Protein AF-A0A7X8L3Q1-F1 (afdb_monomer)

Sequence (121 aa):
MLKEIKYGALSGKSRAMFGKLLNKHDYKALMQKKNISEVVAYLKCDTHYGAILDEIDENNIHRVSLENTLKKDIISDYAKFFKFASVQLKEFINVYYIKVEIESLKLILRAFEAGYVEYST

Radius of gyration: 18.27 Å; Cα contacts (8 Å, |Δi|>4): 54; chains: 1; bounding box: 37×31×60 Å

Structure (mmCIF, N/CA/C/O backbone):
data_AF-A0A7X8L3Q1-F1
#
_entry.id   AF-A0A7X8L3Q1-F1
#
loop_
_atom_site.group_PDB
_atom_site.id
_atom_site.type_symbol
_atom_site.label_atom_id
_atom_site.label_alt_id
_atom_site.label_comp_id
_atom_site.label_asym_id
_atom_site.label_entity_id
_atom_site.label_seq_id
_atom_site.pdbx_PDB_ins_code
_atom_site.Cartn_x
_atom_site.Cartn_y
_atom_site.Cartn_z
_atom_site.occupancy
_atom_site.B_iso_or_equiv
_atom_site.auth_seq_id
_atom_site.auth_comp_id
_atom_site.auth_asym_id
_atom_site.auth_atom_id
_atom_site.pdbx_PDB_model_num
ATOM 1 N N . MET A 1 1 ? 11.724 7.214 -31.898 1.00 45.78 1 MET A N 1
ATOM 2 C CA . MET A 1 1 ? 10.723 6.201 -31.488 1.00 45.78 1 MET A CA 1
ATOM 3 C C . MET A 1 1 ? 11.237 5.173 -30.472 1.00 45.78 1 MET A C 1
ATOM 5 O O . MET A 1 1 ? 10.529 4.919 -29.514 1.00 45.78 1 MET A O 1
ATOM 9 N N . LEU A 1 2 ? 12.452 4.610 -30.579 1.00 52.31 2 LEU A N 1
ATOM 10 C CA . LEU A 1 2 ? 12.935 3.566 -29.638 1.00 52.31 2 LEU A CA 1
ATOM 11 C C . LEU A 1 2 ? 13.138 4.016 -28.171 1.00 52.31 2 LEU A C 1
ATOM 13 O O . LEU A 1 2 ? 13.154 3.186 -27.266 1.00 52.31 2 LEU A O 1
ATOM 17 N N . LYS A 1 3 ? 13.276 5.324 -27.913 1.00 52.47 3 LYS A N 1
ATOM 18 C CA . LYS A 1 3 ? 13.542 5.867 -26.568 1.00 52.47 3 LYS A CA 1
ATOM 19 C C . LYS A 1 3 ? 12.312 5.837 -25.644 1.00 52.47 3 LYS A C 1
ATOM 21 O O . LYS A 1 3 ? 12.481 5.706 -24.437 1.00 52.47 3 LYS A O 1
ATOM 26 N N . GLU A 1 4 ? 11.099 5.901 -26.200 1.00 55.12 4 GLU A N 1
ATOM 27 C CA . GLU A 1 4 ? 9.837 5.865 -25.436 1.00 55.12 4 GLU A CA 1
ATOM 28 C C . GLU A 1 4 ? 9.449 4.443 -25.004 1.00 55.12 4 GLU A C 1
ATOM 30 O O . GLU A 1 4 ? 8.895 4.248 -23.924 1.00 55.12 4 GLU A O 1
ATOM 35 N N . ILE A 1 5 ? 9.828 3.424 -25.784 1.00 61.50 5 ILE A N 1
ATOM 36 C CA . ILE A 1 5 ? 9.535 2.013 -25.473 1.00 61.50 5 ILE A CA 1
ATOM 37 C C . ILE A 1 5 ? 10.362 1.520 -24.274 1.00 61.50 5 ILE A C 1
ATOM 39 O O . ILE A 1 5 ? 9.911 0.637 -23.545 1.00 61.50 5 ILE A O 1
ATOM 43 N N . LYS A 1 6 ? 11.527 2.135 -24.002 1.00 69.88 6 LYS A N 1
ATOM 44 C CA . LYS A 1 6 ? 12.443 1.752 -22.908 1.00 69.88 6 LYS A CA 1
ATOM 45 C C . LYS A 1 6 ? 11.752 1.672 -21.537 1.00 69.88 6 LYS A C 1
ATOM 47 O O . LYS A 1 6 ? 12.155 0.860 -20.710 1.00 69.88 6 LYS A O 1
ATOM 52 N N . TYR A 1 7 ? 10.706 2.471 -21.313 1.00 78.31 7 TYR A N 1
ATOM 53 C CA . TYR A 1 7 ? 9.930 2.470 -20.068 1.00 78.31 7 TYR A CA 1
ATOM 54 C C . TYR A 1 7 ? 8.439 2.187 -20.276 1.00 78.31 7 TYR A C 1
ATOM 56 O O . TYR A 1 7 ? 7.680 2.317 -19.324 1.00 78.31 7 TYR A O 1
ATOM 64 N N . GLY A 1 8 ? 8.001 1.780 -21.473 1.00 84.06 8 GLY A N 1
ATOM 65 C CA . GLY A 1 8 ? 6.576 1.625 -21.799 1.00 84.06 8 GLY A CA 1
ATOM 66 C C . GLY A 1 8 ? 5.843 0.610 -20.911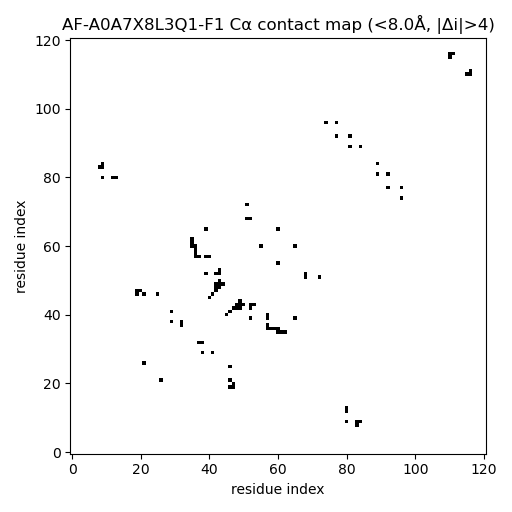 1.00 84.06 8 GLY A C 1
ATOM 67 O O . GLY A 1 8 ? 4.748 0.875 -20.420 1.00 84.06 8 GLY A O 1
ATOM 68 N N . ALA A 1 9 ? 6.471 -0.537 -20.632 1.00 84.62 9 ALA A N 1
ATOM 69 C CA . ALA A 1 9 ? 5.898 -1.545 -19.736 1.00 84.62 9 ALA A CA 1
ATOM 70 C C . ALA A 1 9 ? 5.789 -1.034 -18.290 1.00 84.62 9 ALA A C 1
ATOM 72 O O . ALA A 1 9 ? 4.782 -1.251 -17.614 1.00 84.62 9 ALA A O 1
ATOM 73 N N . LEU A 1 10 ? 6.816 -0.319 -17.826 1.00 86.94 10 LEU A N 1
ATOM 74 C CA . LEU A 1 10 ? 6.846 0.251 -16.488 1.00 86.94 10 LEU A CA 1
ATOM 75 C C . LEU A 1 10 ? 5.834 1.392 -16.346 1.00 86.94 10 LEU A C 1
ATOM 77 O O . LEU A 1 10 ? 5.094 1.412 -15.374 1.00 86.94 10 LEU A O 1
ATOM 81 N N . SER A 1 11 ? 5.755 2.308 -17.312 1.00 87.81 11 SER A N 1
ATOM 82 C CA . SER A 1 11 ? 4.806 3.424 -17.293 1.00 87.81 11 SER A CA 1
ATOM 83 C C . SER A 1 11 ? 3.362 2.927 -17.342 1.00 87.81 11 SER A C 1
ATOM 85 O O . SER A 1 11 ? 2.534 3.400 -16.564 1.00 87.81 11 SER A O 1
ATOM 87 N N . GLY A 1 12 ? 3.073 1.912 -18.165 1.00 90.38 12 GLY A N 1
ATOM 88 C CA . GLY A 1 12 ? 1.779 1.233 -18.187 1.00 90.38 12 GLY A CA 1
ATOM 89 C C . GLY A 1 12 ? 1.441 0.587 -16.841 1.00 90.38 12 GLY A C 1
ATOM 90 O O . GLY A 1 12 ? 0.349 0.798 -16.310 1.00 90.38 12 GLY A O 1
ATOM 91 N N . LYS A 1 13 ? 2.396 -0.131 -16.232 1.00 90.31 13 LYS A N 1
ATOM 92 C CA . LYS A 1 13 ? 2.218 -0.733 -14.903 1.00 90.31 13 LYS A CA 1
ATOM 93 C C . LYS A 1 13 ? 1.991 0.325 -13.821 1.00 90.31 13 LYS A C 1
ATOM 95 O O . LYS A 1 13 ? 1.042 0.192 -13.051 1.00 90.31 13 LYS A O 1
ATOM 100 N N . SER A 1 14 ? 2.802 1.382 -13.798 1.00 89.69 14 SER A N 1
ATOM 101 C CA . SER A 1 14 ? 2.661 2.512 -12.875 1.00 89.69 14 SER A CA 1
ATOM 102 C C . SER A 1 14 ? 1.299 3.171 -13.023 1.00 89.69 14 SER A C 1
ATOM 104 O O . SER A 1 14 ? 0.655 3.462 -12.022 1.00 89.69 14 SER A O 1
ATOM 106 N N . ARG A 1 15 ? 0.817 3.366 -14.257 1.00 92.56 15 ARG A N 1
ATOM 107 C CA . ARG A 1 15 ? -0.492 3.977 -14.499 1.00 92.56 15 ARG A CA 1
ATOM 108 C C . ARG A 1 15 ? -1.639 3.083 -14.036 1.00 92.56 15 ARG A C 1
ATOM 110 O O . ARG A 1 15 ? -2.567 3.582 -13.406 1.00 92.56 15 ARG A O 1
ATOM 117 N N . ALA A 1 16 ? -1.553 1.779 -14.292 1.00 92.06 16 ALA A N 1
ATOM 118 C CA . ALA A 1 16 ? -2.537 0.814 -13.815 1.00 92.06 16 ALA A CA 1
ATOM 119 C C . ALA A 1 16 ? -2.584 0.746 -12.279 1.00 92.06 16 ALA A C 1
ATOM 121 O O . ALA A 1 16 ? -3.665 0.653 -11.711 1.00 92.06 16 ALA A O 1
ATOM 122 N N . MET A 1 17 ? -1.432 0.820 -11.603 1.00 91.94 17 MET A N 1
ATOM 123 C CA . MET A 1 17 ? -1.361 0.859 -10.136 1.00 91.94 17 MET A CA 1
ATOM 124 C C . MET A 1 17 ? -1.849 2.193 -9.569 1.00 91.94 17 MET A C 1
ATOM 126 O O . MET A 1 17 ? -2.581 2.202 -8.588 1.00 91.94 17 MET A O 1
ATOM 130 N N . PHE A 1 18 ? -1.530 3.312 -10.222 1.00 91.88 18 PHE A N 1
ATOM 131 C CA . PHE A 1 18 ? -2.033 4.632 -9.838 1.00 91.88 18 PHE A CA 1
ATOM 132 C C . PHE A 1 18 ? -3.563 4.693 -9.854 1.00 91.88 18 PHE A C 1
ATOM 134 O O . PHE A 1 18 ? -4.163 5.295 -8.970 1.00 91.88 18 PHE A O 1
ATOM 141 N N . GLY A 1 19 ? -4.202 4.036 -10.827 1.00 92.62 19 GLY A N 1
ATOM 142 C CA . GLY A 1 19 ? -5.661 3.932 -10.888 1.00 92.62 19 GLY A CA 1
ATOM 143 C C . GLY A 1 19 ? -6.287 3.208 -9.693 1.00 92.62 19 GLY A C 1
ATOM 144 O O . GLY A 1 19 ? -7.491 3.324 -9.502 1.00 92.62 19 GLY A O 1
ATOM 145 N N . LYS A 1 20 ? -5.486 2.491 -8.892 1.00 91.44 20 LYS A N 1
ATOM 146 C CA . LYS A 1 20 ? -5.955 1.777 -7.705 1.00 91.44 20 LYS A CA 1
ATOM 147 C C . LYS A 1 20 ? -5.859 2.570 -6.404 1.00 91.44 20 LYS A C 1
ATOM 149 O O . LYS A 1 20 ? -6.301 2.080 -5.368 1.00 91.44 20 LYS A O 1
ATOM 154 N N . LEU A 1 21 ? -5.239 3.748 -6.442 1.00 93.06 21 LEU A N 1
ATOM 155 C CA . LEU A 1 21 ? -5.088 4.590 -5.263 1.00 93.06 21 LEU A CA 1
ATOM 156 C C . LEU A 1 21 ? -6.440 5.142 -4.818 1.00 93.06 21 LEU A C 1
ATOM 158 O O . LEU A 1 21 ? -7.317 5.407 -5.642 1.00 93.06 21 LEU A O 1
ATOM 162 N N . LEU A 1 22 ? -6.560 5.375 -3.511 1.00 95.44 22 LEU A N 1
ATOM 163 C CA . LEU A 1 22 ? -7.714 6.055 -2.937 1.00 95.44 22 LEU A CA 1
ATOM 164 C C . LEU A 1 22 ? -7.904 7.411 -3.609 1.00 95.44 22 LEU A C 1
ATOM 166 O O . LEU A 1 22 ? -6.978 8.221 -3.724 1.00 95.44 22 LEU A O 1
ATOM 170 N N . ASN A 1 23 ? -9.125 7.659 -4.0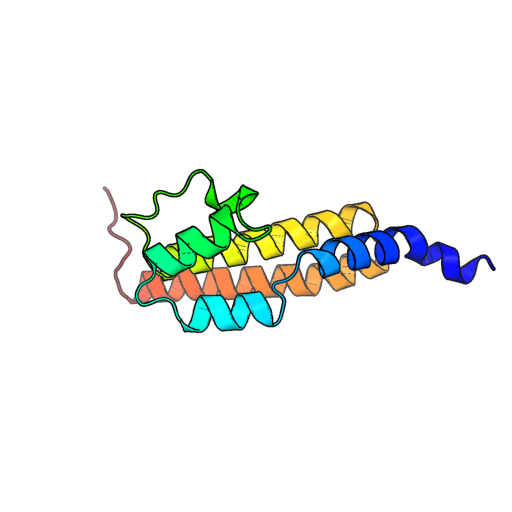53 1.00 95.69 23 ASN A N 1
ATOM 171 C CA . ASN A 1 23 ? -9.495 8.914 -4.672 1.00 95.69 23 ASN A CA 1
ATOM 172 C C . ASN A 1 23 ? -10.091 9.874 -3.623 1.00 95.69 23 ASN A C 1
ATOM 174 O O . ASN A 1 23 ? -10.250 9.564 -2.441 1.00 95.69 23 ASN A O 1
ATOM 178 N N . LYS A 1 24 ? -10.441 11.089 -4.052 1.00 96.88 24 LYS A N 1
ATOM 179 C CA . LYS A 1 24 ? -10.989 12.122 -3.159 1.00 96.88 24 LYS A CA 1
ATOM 180 C C . LYS A 1 24 ? -12.300 11.705 -2.475 1.00 96.88 24 LYS A C 1
ATOM 182 O O . LYS A 1 24 ? -12.565 12.170 -1.369 1.00 96.88 24 LYS A O 1
ATOM 187 N N . HIS A 1 25 ? -13.132 10.898 -3.132 1.00 96.12 25 HIS A N 1
ATOM 188 C CA . HIS A 1 25 ? -14.357 10.368 -2.539 1.00 96.12 25 HIS A CA 1
ATOM 189 C C . HIS A 1 25 ? -14.026 9.388 -1.411 1.00 96.12 25 HIS A C 1
ATOM 191 O O . HIS A 1 25 ? -14.574 9.534 -0.322 1.00 96.12 25 HIS A O 1
ATOM 197 N N . ASP A 1 26 ? -13.061 8.494 -1.625 1.00 96.88 26 ASP A N 1
ATOM 198 C CA . ASP A 1 26 ? -12.636 7.532 -0.604 1.00 96.88 26 ASP A CA 1
ATOM 199 C C . ASP A 1 26 ? -12.142 8.227 0.658 1.00 96.88 26 ASP A C 1
ATOM 201 O O . ASP A 1 26 ? -12.588 7.917 1.758 1.00 96.88 26 ASP A O 1
ATOM 205 N N . TYR A 1 27 ? -11.297 9.250 0.510 1.00 96.69 27 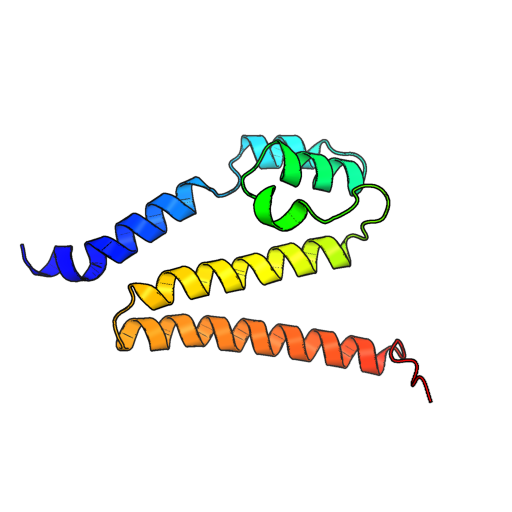TYR A N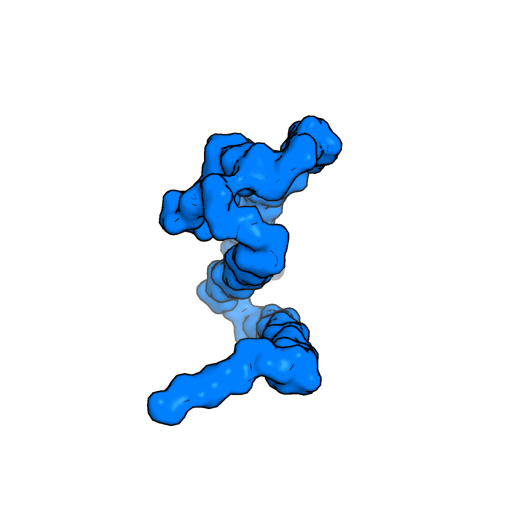 1
ATOM 206 C CA . TYR A 1 27 ? -10.845 10.034 1.659 1.00 96.69 27 TYR A CA 1
ATOM 207 C C . TYR A 1 27 ? -12.000 10.719 2.398 1.00 96.69 27 TYR A C 1
ATOM 209 O O . TYR A 1 27 ? -12.017 10.720 3.627 1.00 96.69 27 TYR A O 1
ATOM 217 N N . LYS A 1 28 ? -12.992 11.268 1.682 1.00 97.38 28 LYS A N 1
ATOM 218 C CA . LYS A 1 28 ? -14.180 11.860 2.318 1.00 97.38 28 LYS A CA 1
ATOM 219 C C . LYS A 1 28 ? -15.002 10.820 3.078 1.00 97.38 28 LYS A C 1
ATOM 221 O O . LYS A 1 28 ? -15.445 11.114 4.183 1.00 97.38 28 LYS A O 1
ATOM 226 N N . ALA A 1 29 ? -15.197 9.635 2.505 1.00 96.69 29 ALA A N 1
ATOM 227 C CA . ALA A 1 29 ? -15.926 8.549 3.149 1.00 96.69 29 ALA A CA 1
ATOM 228 C C . ALA A 1 29 ? -15.195 8.051 4.406 1.00 96.69 29 ALA A C 1
ATOM 230 O O . ALA A 1 29 ? -15.824 7.871 5.447 1.00 96.69 29 ALA A O 1
ATOM 231 N N . LEU A 1 30 ? -13.867 7.909 4.338 1.00 96.12 30 LEU A N 1
ATOM 232 C CA . LEU A 1 30 ? -13.018 7.525 5.468 1.00 96.12 30 LEU A CA 1
ATOM 233 C C . LEU A 1 30 ? -13.068 8.546 6.612 1.00 96.12 30 LEU A C 1
ATOM 235 O O . LEU A 1 30 ? -13.154 8.157 7.772 1.00 96.12 30 LEU A O 1
ATOM 239 N N . MET A 1 31 ? -13.078 9.846 6.301 1.00 95.88 31 MET A N 1
ATOM 240 C CA . MET A 1 31 ? -13.195 10.913 7.308 1.00 95.88 31 MET A CA 1
ATOM 241 C C . MET A 1 31 ? -14.525 10.901 8.074 1.00 95.88 31 MET A C 1
ATOM 243 O O . MET A 1 31 ? -14.609 11.490 9.148 1.00 95.88 31 MET A O 1
ATOM 247 N N . GLN A 1 32 ? -15.568 10.278 7.523 1.00 96.50 32 GLN A N 1
ATOM 248 C CA . GLN A 1 32 ? -16.887 10.191 8.155 1.00 96.50 32 GLN A CA 1
ATOM 249 C C . GLN A 1 32 ? -17.039 8.960 9.060 1.00 96.50 32 GLN A C 1
ATOM 251 O O . GLN A 1 32 ? -18.049 8.846 9.756 1.00 96.50 32 GLN A O 1
ATOM 256 N N . LYS A 1 33 ? -16.070 8.036 9.051 1.00 95.44 33 LYS A N 1
ATOM 257 C CA . LYS A 1 33 ? -16.107 6.819 9.871 1.00 95.44 33 LYS A CA 1
ATOM 258 C C . LYS A 1 33 ? -15.802 7.140 11.331 1.00 95.44 33 LYS A C 1
ATOM 260 O O . LYS A 1 33 ? -14.940 7.964 11.631 1.00 95.44 33 LYS A O 1
ATOM 265 N N . LYS A 1 34 ? -16.514 6.486 12.247 1.00 92.75 34 LYS A N 1
ATOM 266 C CA . LYS A 1 34 ? -16.459 6.783 13.688 1.00 92.75 34 LYS A CA 1
ATOM 267 C C . LYS A 1 34 ? -15.408 5.977 14.439 1.00 92.75 34 LYS A C 1
ATOM 269 O O . LYS A 1 34 ? -14.990 6.374 15.522 1.00 92.75 34 LYS A O 1
ATOM 274 N N . ASN A 1 35 ? -15.012 4.831 13.898 1.00 90.75 35 ASN A N 1
ATOM 275 C CA . ASN A 1 35 ? -14.097 3.899 14.546 1.00 90.75 35 ASN A CA 1
ATOM 276 C C . ASN A 1 35 ? -13.238 3.158 13.513 1.00 90.75 35 ASN A C 1
ATOM 278 O O . ASN A 1 35 ? -13.455 3.251 12.304 1.00 90.75 35 ASN A O 1
ATOM 282 N N . ILE A 1 36 ? -12.231 2.439 14.012 1.00 90.44 36 ILE A N 1
ATOM 283 C CA . ILE A 1 36 ? -11.270 1.724 13.170 1.00 90.44 36 ILE A CA 1
ATOM 284 C C . ILE A 1 36 ? -11.919 0.575 12.391 1.00 90.44 36 ILE A C 1
ATOM 286 O O . ILE A 1 36 ? -11.560 0.371 11.237 1.00 90.44 36 ILE A O 1
ATOM 290 N N . SER A 1 37 ? -12.899 -0.122 12.970 1.00 91.19 37 SER A N 1
ATOM 291 C CA . SER A 1 37 ? -13.608 -1.222 12.308 1.00 91.19 37 SER A CA 1
ATOM 292 C C . SER A 1 37 ? -14.351 -0.736 11.064 1.00 91.19 37 SER A C 1
ATOM 294 O O . SER A 1 37 ? -14.197 -1.312 9.995 1.00 91.19 37 SER A O 1
ATOM 296 N N . GLU A 1 38 ? -15.051 0.399 11.153 1.00 92.31 38 GLU A N 1
ATOM 297 C CA . GLU A 1 38 ? -15.707 1.041 10.006 1.00 92.31 38 GLU A CA 1
ATOM 298 C C . GLU A 1 38 ? -14.718 1.480 8.912 1.00 92.31 38 GLU A C 1
ATOM 300 O O . GLU A 1 38 ? -15.045 1.447 7.723 1.00 92.31 38 GLU A O 1
ATOM 305 N N . VAL A 1 39 ? -13.510 1.906 9.299 1.00 93.75 39 VAL A N 1
ATOM 306 C CA . VAL A 1 39 ? -12.432 2.239 8.354 1.00 93.75 39 VAL A CA 1
ATOM 307 C C . VAL A 1 39 ? -11.945 0.987 7.632 1.00 93.75 39 VAL A C 1
ATOM 309 O O . VAL A 1 39 ? -11.817 1.011 6.410 1.00 93.75 39 VAL A O 1
ATOM 312 N N . VAL A 1 40 ? -11.696 -0.104 8.361 1.00 92.69 40 VAL A N 1
ATOM 313 C CA . VAL A 1 40 ? -11.272 -1.382 7.770 1.00 92.69 40 VAL A CA 1
ATOM 314 C C . VAL A 1 40 ? -12.341 -1.900 6.817 1.00 92.69 40 VAL A C 1
ATOM 316 O O . VAL A 1 40 ? -12.005 -2.225 5.682 1.00 92.69 40 VAL A O 1
ATOM 319 N N . ALA A 1 41 ? -13.606 -1.916 7.244 1.00 92.56 41 ALA A N 1
ATOM 320 C CA . ALA A 1 41 ? -14.731 -2.373 6.434 1.00 92.56 41 ALA A CA 1
ATOM 321 C C . ALA A 1 41 ? -14.807 -1.611 5.102 1.00 92.56 41 ALA A C 1
ATOM 323 O O . ALA A 1 41 ? -14.898 -2.219 4.038 1.00 92.56 41 ALA A O 1
ATOM 324 N N . TYR A 1 42 ? -14.674 -0.278 5.143 1.00 95.19 42 TYR A N 1
ATOM 325 C CA . TYR A 1 42 ? -14.655 0.543 3.928 1.00 95.19 42 TYR A CA 1
ATOM 326 C C . TYR A 1 42 ? -13.455 0.218 3.032 1.00 95.19 42 TYR A C 1
ATOM 328 O O . TYR A 1 42 ? -13.607 0.004 1.834 1.00 95.19 42 TYR A O 1
ATOM 336 N N . LEU A 1 43 ? -12.242 0.152 3.595 1.00 94.50 43 LEU A N 1
ATOM 337 C CA . LEU A 1 43 ? -11.049 -0.184 2.813 1.00 94.50 43 LEU A CA 1
ATOM 338 C C . LEU A 1 43 ? -11.163 -1.582 2.182 1.00 94.50 43 LEU A C 1
ATOM 340 O O . LEU A 1 43 ? -10.727 -1.775 1.049 1.00 94.50 43 LEU A O 1
ATOM 344 N N . LYS A 1 44 ? -11.758 -2.543 2.887 1.00 92.81 44 LYS A N 1
ATOM 345 C CA . LYS A 1 44 ? -11.919 -3.921 2.427 1.00 92.81 44 LYS A CA 1
ATOM 346 C C . LYS A 1 44 ? -12.954 -4.044 1.306 1.00 92.81 44 LYS A C 1
ATOM 348 O O . LYS A 1 44 ? -12.657 -4.652 0.281 1.00 92.81 44 LYS A O 1
ATOM 353 N N . CYS A 1 45 ? -14.134 -3.456 1.484 1.00 92.31 45 CYS A N 1
ATOM 354 C CA . CYS A 1 45 ? -15.275 -3.659 0.589 1.00 92.31 45 CYS A CA 1
ATOM 355 C C . CYS A 1 45 ? -15.333 -2.657 -0.570 1.00 92.31 45 CYS A C 1
ATOM 357 O O . CYS A 1 45 ? -15.721 -3.025 -1.678 1.00 92.31 45 CYS A O 1
ATOM 359 N N . ASP A 1 46 ? -14.932 -1.407 -0.335 1.00 92.31 46 ASP A N 1
ATOM 360 C CA . ASP A 1 46 ? -15.155 -0.297 -1.268 1.00 92.31 46 ASP A CA 1
ATOM 361 C C . ASP A 1 46 ? -13.875 0.145 -2.000 1.00 92.31 46 ASP A C 1
ATOM 363 O O . ASP A 1 46 ? -13.897 1.092 -2.788 1.00 92.31 46 ASP A O 1
ATOM 367 N N . THR A 1 47 ? -12.734 -0.515 -1.761 1.00 93.75 47 THR A N 1
ATOM 368 C CA . THR A 1 47 ? -11.444 -0.134 -2.362 1.00 93.75 47 THR A CA 1
ATOM 369 C C . THR A 1 47 ? -10.624 -1.343 -2.820 1.00 93.75 47 THR A C 1
ATOM 371 O O . THR A 1 47 ? -10.988 -2.499 -2.620 1.00 93.75 47 THR A O 1
ATOM 374 N N . HIS A 1 48 ? -9.462 -1.098 -3.433 1.00 91.69 48 HIS A N 1
ATOM 375 C CA . HIS A 1 48 ? -8.564 -2.172 -3.863 1.00 91.69 48 HIS A CA 1
ATOM 376 C C . HIS A 1 48 ? -7.829 -2.903 -2.732 1.00 91.69 48 HIS A C 1
ATOM 378 O O . HIS A 1 48 ? -7.171 -3.908 -3.010 1.00 91.69 48 HIS A O 1
ATOM 384 N N . TYR A 1 49 ? -7.954 -2.447 -1.484 1.00 92.62 49 TYR A N 1
ATOM 385 C CA . TYR A 1 49 ? -7.331 -3.100 -0.335 1.00 92.62 49 TYR A CA 1
ATOM 386 C C . TYR A 1 49 ? -8.040 -4.386 0.108 1.00 92.62 49 TYR A C 1
ATOM 388 O O . TYR A 1 49 ? -7.475 -5.116 0.918 1.00 92.62 49 TYR A O 1
ATOM 396 N N . GLY A 1 50 ? -9.205 -4.730 -0.455 1.00 91.12 50 GLY A N 1
ATOM 397 C CA . GLY A 1 50 ? -9.901 -5.986 -0.148 1.00 91.12 50 GLY A CA 1
ATOM 398 C C . GLY A 1 50 ? -8.990 -7.215 -0.191 1.00 91.12 50 GLY A C 1
ATOM 399 O O . GLY A 1 50 ? -8.974 -7.996 0.749 1.00 91.12 50 GLY A O 1
ATOM 400 N N . ALA A 1 51 ? -8.119 -7.314 -1.200 1.00 88.06 51 ALA A N 1
ATOM 401 C CA . ALA A 1 51 ? -7.216 -8.456 -1.360 1.00 88.06 51 ALA A CA 1
ATOM 402 C C . ALA A 1 51 ? -6.193 -8.640 -0.221 1.00 88.06 51 ALA A C 1
ATOM 404 O O . ALA A 1 51 ? -5.731 -9.754 -0.008 1.00 88.06 51 ALA A O 1
ATOM 405 N N . ILE A 1 52 ? -5.809 -7.569 0.483 1.00 89.50 52 ILE A N 1
ATOM 406 C CA . ILE A 1 52 ? -4.843 -7.641 1.597 1.00 89.50 52 ILE A CA 1
ATOM 407 C C . ILE A 1 52 ? -5.520 -7.608 2.971 1.00 89.50 52 ILE A C 1
ATOM 409 O O . ILE A 1 52 ? -4.867 -7.869 3.977 1.00 89.50 52 ILE A O 1
ATOM 413 N N . LEU A 1 53 ? -6.806 -7.245 3.018 1.00 89.62 53 LEU A N 1
ATOM 414 C CA . LEU A 1 53 ? -7.608 -7.160 4.240 1.00 89.62 53 LEU A CA 1
ATOM 415 C C . LEU A 1 53 ? -8.588 -8.338 4.377 1.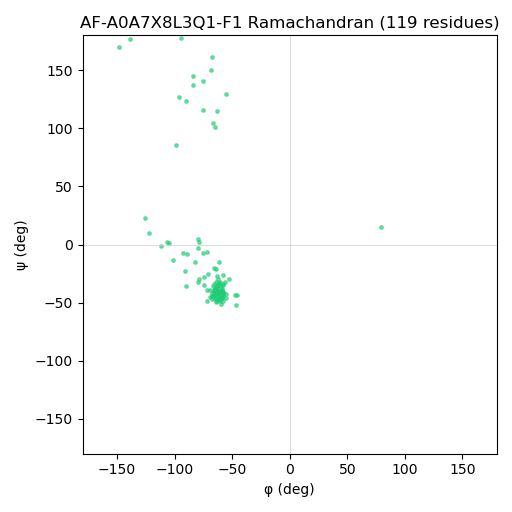00 89.62 53 LEU A C 1
ATOM 417 O O . LEU A 1 53 ? -9.360 -8.381 5.335 1.00 89.62 53 LEU A O 1
ATOM 421 N N . ASP A 1 54 ? -8.582 -9.287 3.436 1.00 83.94 54 ASP A N 1
ATOM 422 C CA . ASP A 1 54 ? -9.603 -10.335 3.368 1.00 83.94 54 ASP A CA 1
ATOM 423 C C . ASP A 1 54 ? -9.579 -11.265 4.586 1.00 83.94 54 ASP A C 1
ATOM 425 O O . ASP A 1 54 ? -10.616 -11.552 5.181 1.00 83.94 54 ASP A O 1
ATOM 429 N N . GLU A 1 55 ? -8.376 -11.623 5.033 1.00 78.94 55 GLU A N 1
ATOM 430 C CA . GLU A 1 55 ? -8.147 -12.497 6.189 1.00 78.94 55 GLU A CA 1
ATOM 431 C C . GLU A 1 55 ? -8.275 -11.780 7.542 1.00 78.94 55 GLU A C 1
ATOM 433 O O . GLU A 1 55 ? -8.140 -12.414 8.588 1.00 78.94 55 GLU A O 1
ATOM 438 N N . ILE A 1 56 ? -8.512 -10.464 7.553 1.00 79.56 56 ILE A N 1
ATOM 439 C CA . ILE A 1 56 ? -8.553 -9.699 8.799 1.00 79.56 56 ILE A CA 1
ATOM 440 C C . ILE A 1 56 ? -9.993 -9.545 9.297 1.00 79.56 56 ILE A C 1
ATOM 442 O O . ILE A 1 56 ? -10.868 -9.069 8.570 1.00 79.56 56 ILE A O 1
ATOM 446 N N . ASP A 1 57 ? -10.215 -9.929 10.557 1.00 75.69 57 ASP A N 1
ATOM 447 C CA . ASP A 1 57 ? -11.480 -9.730 11.269 1.00 75.69 57 ASP A CA 1
ATOM 448 C C . ASP A 1 57 ? -11.633 -8.265 11.700 1.00 75.69 57 ASP A C 1
ATOM 450 O O . ASP A 1 57 ? -10.882 -7.750 12.531 1.00 75.69 57 ASP A O 1
ATOM 454 N N . GLU A 1 58 ? -12.642 -7.599 11.144 1.00 72.75 58 GLU A N 1
ATOM 455 C CA . GLU A 1 58 ? -12.962 -6.188 11.367 1.00 72.75 58 GLU A CA 1
ATOM 456 C C . GLU A 1 58 ? -13.225 -5.853 12.845 1.00 72.75 58 GLU A C 1
ATOM 458 O O . GLU A 1 58 ? -12.995 -4.718 13.276 1.00 72.75 58 GLU A O 1
ATOM 463 N N . ASN A 1 59 ? -13.663 -6.833 13.641 1.00 71.75 59 ASN A N 1
ATOM 464 C CA . ASN A 1 59 ? -14.046 -6.629 15.038 1.00 71.75 59 ASN A CA 1
ATOM 465 C C . ASN A 1 59 ? -12.860 -6.628 16.012 1.00 71.75 59 ASN A C 1
ATOM 467 O O . ASN A 1 59 ? -13.012 -6.168 17.143 1.00 71.75 59 ASN A O 1
ATOM 471 N N . ASN A 1 60 ? -11.683 -7.106 15.593 1.00 70.75 60 ASN A N 1
ATOM 472 C CA . ASN A 1 60 ? -10.514 -7.261 16.467 1.00 70.75 60 ASN A CA 1
ATOM 473 C C . ASN A 1 60 ? -9.250 -6.558 15.934 1.00 70.75 60 ASN A C 1
ATOM 475 O O . ASN A 1 60 ? -8.119 -6.911 16.273 1.00 70.75 60 ASN A O 1
ATOM 479 N N . ILE A 1 61 ? -9.414 -5.554 15.066 1.00 78.25 61 ILE A N 1
ATOM 480 C CA . ILE A 1 61 ? -8.283 -4.816 14.492 1.00 78.25 61 ILE A CA 1
ATOM 481 C C . ILE A 1 61 ? -7.899 -3.612 15.338 1.00 78.25 61 ILE A C 1
ATOM 483 O O . ILE A 1 61 ? -8.644 -2.647 15.503 1.00 78.25 61 ILE A O 1
ATOM 487 N N . HIS A 1 62 ? -6.635 -3.603 15.747 1.00 83.00 62 HIS A N 1
ATOM 488 C CA . HIS A 1 62 ? -5.973 -2.404 16.237 1.00 83.00 62 HIS A CA 1
ATOM 489 C C . HIS A 1 62 ? -5.421 -1.559 15.084 1.00 83.00 62 HIS A C 1
ATOM 491 O O . HIS A 1 62 ? -4.865 -2.081 14.116 1.00 83.00 62 HIS A O 1
ATOM 497 N N . ARG A 1 63 ? -5.465 -0.230 15.248 1.00 84.75 63 ARG A N 1
ATOM 498 C CA . ARG A 1 63 ? -4.896 0.760 14.311 1.00 84.75 63 ARG A CA 1
ATOM 499 C C . ARG A 1 63 ? -3.481 0.399 13.847 1.00 84.75 63 ARG A C 1
ATOM 501 O O . ARG A 1 63 ? -3.185 0.484 12.662 1.00 84.75 63 ARG A O 1
ATOM 508 N N . VAL A 1 64 ? -2.625 -0.037 14.774 1.00 84.00 64 VAL A N 1
ATOM 509 C CA . VAL A 1 64 ? -1.233 -0.420 14.481 1.00 84.00 64 VAL A CA 1
ATOM 510 C C . VAL A 1 64 ? -1.163 -1.627 13.539 1.00 84.00 64 VAL A C 1
ATOM 512 O O . VAL A 1 64 ? -0.352 -1.634 12.617 1.00 84.00 64 VAL A O 1
ATOM 515 N N . SER A 1 65 ? -2.036 -2.621 13.723 1.00 82.81 65 SER A N 1
ATOM 516 C CA . SER A 1 65 ? -2.096 -3.805 12.856 1.00 82.81 65 SER A CA 1
ATOM 517 C C . SER A 1 65 ? -2.523 -3.439 11.431 1.00 82.81 65 SER A C 1
ATOM 519 O O . SER A 1 65 ? -1.880 -3.852 10.460 1.00 82.81 65 SER A O 1
ATOM 521 N N . LEU A 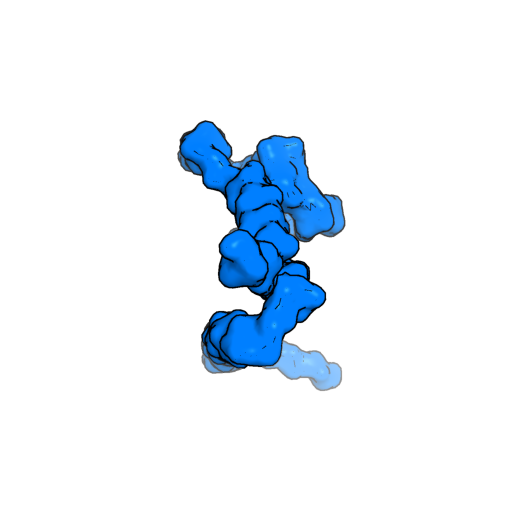1 66 ? -3.541 -2.578 11.299 1.00 88.75 66 LEU A N 1
ATOM 522 C CA . LEU A 1 66 ? -3.974 -2.057 10.001 1.00 88.75 66 LEU A CA 1
ATOM 523 C C . LEU A 1 66 ? -2.840 -1.299 9.302 1.00 88.75 66 LEU A C 1
ATOM 525 O O . LEU A 1 66 ? -2.515 -1.595 8.154 1.00 88.75 66 LEU A O 1
ATOM 529 N N . GLU A 1 67 ? -2.198 -0.354 9.993 1.00 87.69 67 GLU A N 1
ATOM 530 C CA . GLU A 1 67 ? -1.083 0.409 9.426 1.00 87.69 67 GLU A CA 1
ATOM 531 C C . GLU A 1 67 ? 0.064 -0.494 8.970 1.00 87.69 67 GLU A C 1
ATOM 533 O O . GLU A 1 67 ? 0.638 -0.269 7.905 1.00 87.69 67 GLU A O 1
ATOM 538 N N . ASN A 1 68 ? 0.404 -1.514 9.757 1.00 84.62 68 ASN A N 1
ATOM 539 C CA . ASN A 1 68 ? 1.454 -2.462 9.402 1.00 84.62 68 ASN A CA 1
ATOM 540 C C . ASN A 1 68 ? 1.083 -3.272 8.156 1.00 84.62 68 ASN A C 1
ATOM 542 O O . ASN A 1 68 ? 1.939 -3.487 7.300 1.00 84.62 68 ASN A O 1
ATOM 546 N N . THR A 1 69 ? -0.180 -3.670 8.013 1.00 88.00 69 THR A N 1
ATOM 547 C CA . THR A 1 69 ? -0.663 -4.372 6.816 1.00 88.00 69 THR A CA 1
ATOM 548 C C . THR A 1 69 ? -0.596 -3.480 5.577 1.00 88.00 69 THR A C 1
ATOM 550 O O . THR A 1 69 ? -0.022 -3.879 4.565 1.00 88.00 69 THR A O 1
ATOM 553 N N . LEU A 1 70 ? -1.074 -2.236 5.671 1.00 89.75 70 LEU A N 1
ATOM 554 C CA . LEU A 1 70 ? -0.994 -1.266 4.572 1.00 89.75 70 LEU A CA 1
ATOM 555 C C . LEU A 1 70 ? 0.464 -0.969 4.180 1.00 89.75 70 LEU A C 1
ATOM 557 O O . LEU A 1 70 ? 0.794 -0.901 2.998 1.00 89.75 70 LEU A O 1
ATOM 561 N N . LYS A 1 71 ? 1.373 -0.846 5.157 1.00 85.69 71 LYS A N 1
ATOM 562 C CA . LYS A 1 71 ? 2.814 -0.671 4.899 1.00 85.69 71 LYS A CA 1
ATOM 563 C C . LYS A 1 71 ? 3.432 -1.883 4.197 1.00 85.69 71 LYS A C 1
ATOM 565 O O . LYS A 1 71 ? 4.282 -1.700 3.329 1.00 85.69 71 LYS A O 1
ATOM 570 N N . LYS A 1 72 ? 3.016 -3.107 4.536 1.00 85.19 72 LYS A N 1
ATOM 571 C CA . LYS A 1 72 ? 3.473 -4.325 3.843 1.00 85.19 72 LYS A CA 1
ATOM 572 C C . LYS A 1 72 ? 3.012 -4.353 2.385 1.00 85.19 72 LYS A C 1
ATOM 574 O O . LYS A 1 72 ? 3.792 -4.738 1.516 1.00 85.19 72 LYS A O 1
ATOM 579 N N . ASP A 1 73 ? 1.793 -3.902 2.098 1.00 88.44 73 ASP A N 1
ATOM 580 C CA . ASP A 1 73 ? 1.285 -3.842 0.721 1.00 88.44 73 ASP A CA 1
ATOM 581 C C . ASP A 1 73 ? 2.090 -2.882 -0.164 1.00 88.44 73 ASP A C 1
ATOM 583 O O . ASP A 1 73 ? 2.403 -3.205 -1.308 1.00 88.44 73 ASP A O 1
ATOM 587 N N . ILE A 1 74 ? 2.568 -1.768 0.399 1.00 85.25 74 ILE A N 1
ATOM 588 C CA . ILE A 1 74 ? 3.493 -0.865 -0.299 1.00 85.25 74 ILE A CA 1
ATOM 589 C C . ILE A 1 74 ? 4.744 -1.626 -0.782 1.00 85.25 74 ILE A C 1
ATOM 591 O O . ILE A 1 74 ? 5.179 -1.450 -1.920 1.00 85.25 74 ILE A O 1
ATOM 595 N N . ILE A 1 75 ? 5.315 -2.514 0.041 1.00 83.75 75 ILE A N 1
ATOM 596 C CA . ILE A 1 75 ? 6.484 -3.329 -0.341 1.00 83.75 75 ILE A CA 1
ATOM 597 C C . ILE A 1 75 ? 6.127 -4.299 -1.479 1.00 83.75 75 ILE A C 1
ATOM 599 O O . ILE A 1 75 ? 6.895 -4.444 -2.435 1.00 83.75 75 ILE A O 1
ATOM 603 N N . SER A 1 76 ? 4.950 -4.928 -1.412 1.00 86.19 76 SER A N 1
ATOM 604 C CA . SER A 1 76 ? 4.425 -5.791 -2.483 1.00 86.19 76 SER A CA 1
ATOM 605 C C . SER A 1 76 ? 4.286 -5.029 -3.806 1.00 86.19 76 SER A C 1
ATOM 607 O O . SER A 1 76 ? 4.644 -5.533 -4.875 1.00 86.19 76 SER A O 1
ATOM 609 N N . ASP A 1 77 ? 3.843 -3.776 -3.747 1.00 87.31 77 ASP A N 1
ATOM 610 C CA . ASP A 1 77 ? 3.777 -2.882 -4.897 1.00 87.31 77 ASP A CA 1
ATOM 611 C C . ASP A 1 77 ? 5.156 -2.570 -5.491 1.00 87.31 77 ASP A C 1
ATOM 613 O O . ASP A 1 77 ? 5.326 -2.635 -6.713 1.00 87.31 77 ASP A O 1
ATOM 617 N N . TYR A 1 78 ? 6.176 -2.341 -4.660 1.00 83.69 78 TYR A N 1
ATOM 618 C CA . TYR A 1 78 ? 7.552 -2.185 -5.140 1.00 83.69 78 TYR A CA 1
ATOM 619 C C . TYR A 1 78 ? 8.083 -3.439 -5.837 1.00 83.69 78 TYR A C 1
ATOM 621 O O . TYR A 1 78 ? 8.680 -3.335 -6.914 1.00 83.69 78 TYR A O 1
ATOM 629 N N . ALA A 1 79 ? 7.804 -4.629 -5.298 1.00 85.44 79 ALA A N 1
ATOM 630 C CA . ALA A 1 79 ? 8.186 -5.896 -5.923 1.00 85.44 79 ALA A CA 1
ATOM 631 C C . ALA A 1 79 ? 7.595 -6.050 -7.341 1.00 85.44 79 ALA A C 1
ATOM 633 O O . ALA A 1 79 ? 8.260 -6.564 -8.247 1.00 85.44 79 ALA A O 1
ATOM 634 N N . LYS A 1 80 ? 6.383 -5.529 -7.586 1.00 87.69 80 LYS A N 1
ATOM 635 C CA . LYS A 1 80 ? 5.752 -5.539 -8.920 1.00 87.69 80 LYS A CA 1
ATOM 636 C C . LYS A 1 80 ? 6.537 -4.704 -9.941 1.00 87.69 80 LYS A C 1
ATOM 638 O O . LYS A 1 80 ? 6.556 -5.076 -11.115 1.00 87.69 80 LYS A O 1
ATOM 643 N N . PHE A 1 81 ? 7.200 -3.620 -9.527 1.00 85.31 81 PHE A N 1
ATOM 644 C CA . PHE A 1 81 ? 8.035 -2.800 -10.416 1.00 85.31 81 PHE A CA 1
ATOM 645 C C . PHE A 1 81 ? 9.370 -3.463 -10.760 1.00 85.31 81 PHE A C 1
ATOM 647 O O . PHE A 1 81 ? 9.817 -3.360 -11.905 1.00 85.31 81 PHE A O 1
ATOM 654 N N . PHE A 1 82 ? 9.977 -4.208 -9.828 1.00 83.50 82 PHE A N 1
ATOM 655 C CA . PHE A 1 82 ? 11.250 -4.905 -10.062 1.00 83.50 82 PHE A CA 1
ATOM 656 C C . PHE A 1 82 ? 11.214 -5.853 -11.267 1.00 83.50 82 PHE A C 1
ATOM 658 O O . PHE A 1 82 ? 12.221 -5.988 -11.965 1.00 83.50 82 PHE A O 1
ATOM 665 N N . LYS A 1 83 ? 10.059 -6.472 -11.551 1.00 82.19 83 LYS A N 1
ATOM 666 C CA . LYS A 1 83 ? 9.880 -7.379 -12.698 1.00 82.19 83 LYS A CA 1
ATOM 667 C C . LYS A 1 83 ? 10.085 -6.691 -14.054 1.00 82.19 83 LYS A C 1
ATOM 669 O O . LYS A 1 83 ? 10.518 -7.340 -14.999 1.00 82.19 83 LYS A O 1
ATOM 674 N N . PHE A 1 84 ? 9.797 -5.393 -14.147 1.00 81.75 84 PHE A N 1
ATOM 675 C CA . PHE A 1 84 ? 9.854 -4.617 -15.394 1.00 81.75 84 PHE A CA 1
ATOM 676 C C . PHE A 1 84 ? 10.984 -3.576 -15.405 1.00 81.75 84 PHE A C 1
ATOM 678 O O . PHE A 1 84 ? 11.156 -2.858 -16.389 1.00 81.75 84 PHE A O 1
ATOM 685 N N . ALA A 1 85 ? 11.745 -3.470 -14.315 1.00 84.19 85 ALA A N 1
ATOM 686 C CA . ALA A 1 85 ? 12.786 -2.468 -14.151 1.00 84.19 85 ALA A CA 1
ATOM 687 C C . ALA A 1 85 ? 14.123 -2.894 -14.781 1.00 84.19 85 ALA A C 1
ATOM 689 O O . ALA A 1 85 ? 14.589 -4.021 -14.602 1.00 84.19 85 ALA A O 1
ATOM 690 N N . SER A 1 86 ? 14.790 -1.958 -15.463 1.00 84.38 86 SER A N 1
ATOM 691 C CA . SER A 1 86 ? 16.203 -2.089 -15.851 1.00 84.38 86 SER A CA 1
ATOM 692 C C . SER A 1 86 ? 17.125 -2.064 -14.625 1.00 84.38 86 SER A C 1
ATOM 694 O O . SER A 1 86 ? 16.735 -1.512 -13.601 1.00 84.38 86 SER A O 1
ATOM 696 N N . VAL A 1 87 ? 18.368 -2.545 -14.744 1.00 84.06 87 VAL A N 1
ATOM 697 C CA . VAL A 1 87 ? 19.367 -2.582 -13.647 1.00 84.06 87 VAL A CA 1
ATOM 698 C C . VAL A 1 87 ? 19.467 -1.251 -12.882 1.00 84.06 87 VAL A C 1
ATOM 700 O O . VAL A 1 87 ? 19.226 -1.225 -11.682 1.00 84.06 87 VAL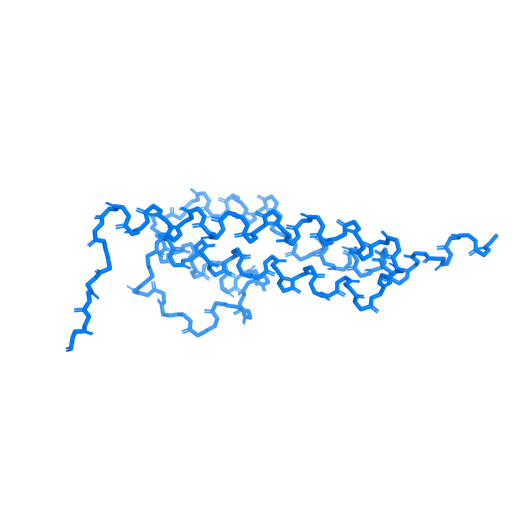 A O 1
ATOM 703 N N . GLN A 1 88 ? 19.663 -0.133 -13.587 1.00 84.50 88 GLN A N 1
ATOM 704 C CA . GLN A 1 88 ? 19.739 1.216 -12.992 1.00 84.50 88 GLN A CA 1
ATOM 705 C C . GLN A 1 88 ? 18.478 1.609 -12.203 1.00 84.50 88 GLN A C 1
ATOM 707 O O . GLN A 1 88 ? 18.530 2.308 -11.197 1.00 84.50 88 GLN A O 1
ATOM 712 N N . LEU A 1 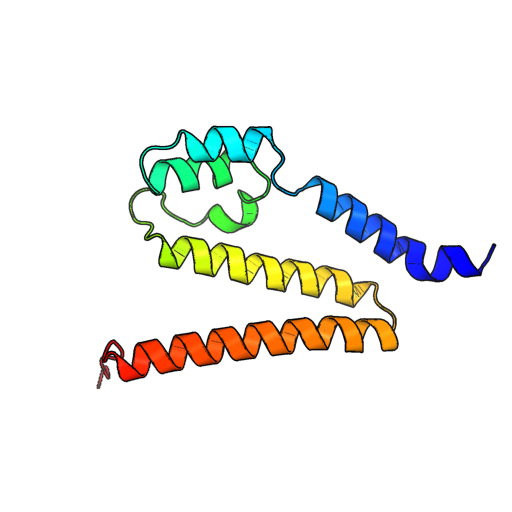89 ? 17.308 1.164 -12.663 1.00 84.12 89 LEU A N 1
ATOM 713 C CA . LEU A 1 89 ? 16.044 1.464 -11.997 1.00 84.12 89 LEU A CA 1
ATOM 714 C C . LEU A 1 89 ? 15.820 0.546 -10.791 1.00 84.12 89 LEU A C 1
ATOM 716 O O . LEU A 1 89 ? 15.230 0.976 -9.807 1.00 84.12 89 LEU A O 1
ATOM 720 N N . LYS A 1 90 ? 16.308 -0.698 -10.840 1.00 87.00 90 LYS A N 1
ATOM 721 C CA . LYS A 1 90 ? 16.303 -1.595 -9.681 1.00 87.00 90 LYS A CA 1
ATOM 722 C C . LYS A 1 90 ? 17.126 -1.010 -8.538 1.00 87.00 90 LYS A C 1
ATOM 724 O O . LYS A 1 90 ? 16.658 -1.044 -7.409 1.00 87.00 90 LYS A O 1
ATOM 729 N N . GLU A 1 91 ? 18.285 -0.422 -8.832 1.00 88.69 91 GLU A N 1
ATOM 730 C CA . GLU A 1 91 ? 19.094 0.298 -7.838 1.00 88.69 91 GLU A CA 1
ATOM 731 C C . GLU A 1 91 ? 18.310 1.456 -7.211 1.00 88.69 91 GLU A C 1
ATOM 733 O O . GLU A 1 91 ? 18.259 1.574 -5.989 1.00 88.69 91 GLU A O 1
ATOM 738 N N . PHE A 1 92 ? 17.613 2.255 -8.026 1.00 86.62 92 PHE A N 1
ATOM 739 C CA . PHE A 1 92 ? 16.751 3.328 -7.525 1.00 86.62 92 PHE A CA 1
ATOM 740 C C . PHE A 1 92 ? 15.609 2.811 -6.634 1.00 86.62 92 PHE A C 1
ATOM 742 O O . PHE A 1 92 ? 15.384 3.342 -5.548 1.00 86.62 92 PHE A O 1
ATOM 749 N N . ILE A 1 93 ? 14.900 1.758 -7.055 1.00 84.31 93 ILE A N 1
ATOM 750 C CA . ILE A 1 93 ? 13.826 1.155 -6.251 1.00 84.31 93 ILE A CA 1
ATOM 751 C C . ILE A 1 93 ? 14.396 0.574 -4.944 1.00 84.31 93 ILE A C 1
ATOM 753 O O . ILE A 1 93 ? 13.762 0.686 -3.893 1.00 84.31 93 ILE A O 1
ATOM 757 N N . ASN A 1 94 ? 15.607 0.012 -4.979 1.00 86.75 94 ASN A N 1
ATOM 758 C CA . ASN A 1 94 ? 16.270 -0.560 -3.809 1.00 86.75 94 ASN A CA 1
ATOM 759 C C . ASN A 1 94 ? 16.524 0.477 -2.703 1.00 86.75 94 ASN A C 1
ATOM 761 O O . ASN A 1 94 ? 16.407 0.153 -1.526 1.00 86.75 94 ASN A O 1
ATOM 765 N N . VAL A 1 95 ? 16.780 1.743 -3.052 1.00 89.38 95 VAL A N 1
ATOM 766 C CA . VAL A 1 95 ? 16.900 2.828 -2.058 1.00 89.38 95 VAL A CA 1
ATOM 767 C C . VAL A 1 95 ? 15.627 2.948 -1.215 1.00 89.38 95 VAL A C 1
ATOM 769 O O . VAL A 1 95 ? 15.696 3.120 0.003 1.00 89.38 95 VAL A O 1
ATOM 772 N N . TYR A 1 96 ? 14.454 2.826 -1.843 1.00 84.38 96 TYR A N 1
ATOM 773 C CA . TYR A 1 96 ? 13.192 2.861 -1.110 1.00 84.38 96 TYR A CA 1
ATOM 774 C C . TYR A 1 96 ? 13.010 1.616 -0.238 1.00 84.38 96 TYR A C 1
ATOM 776 O O . TYR A 1 96 ? 12.557 1.730 0.899 1.00 84.38 96 TYR A O 1
ATOM 784 N N . TYR A 1 97 ? 13.401 0.444 -0.740 1.00 84.56 97 TYR A N 1
ATOM 785 C CA . TYR A 1 97 ? 13.358 -0.796 0.033 1.00 84.56 97 TYR A CA 1
ATOM 786 C C . TYR A 1 97 ? 14.192 -0.689 1.321 1.00 84.56 97 TYR A C 1
ATOM 788 O O . TYR A 1 97 ? 13.665 -0.913 2.409 1.00 84.56 97 TYR A O 1
ATOM 796 N N . ILE A 1 98 ? 15.438 -0.214 1.215 1.00 89.75 98 ILE A N 1
ATOM 797 C CA . ILE A 1 98 ? 16.329 0.030 2.363 1.00 89.75 98 ILE A CA 1
ATOM 798 C C . ILE A 1 98 ? 15.692 1.012 3.355 1.00 89.75 98 ILE A C 1
ATOM 800 O O . ILE A 1 98 ? 15.745 0.808 4.566 1.00 89.75 98 ILE A O 1
ATOM 804 N N . LYS A 1 99 ? 15.041 2.076 2.869 1.00 89.31 99 LYS A N 1
ATOM 805 C CA . LYS A 1 99 ? 14.331 3.019 3.744 1.00 89.31 99 LYS A CA 1
ATOM 806 C C . LYS A 1 99 ? 13.235 2.320 4.558 1.00 89.31 99 LYS A C 1
ATOM 808 O O . LYS A 1 99 ? 13.118 2.572 5.755 1.00 89.31 99 LYS A O 1
ATOM 813 N N . VAL A 1 100 ? 12.425 1.470 3.926 1.00 85.12 100 VAL A N 1
ATOM 814 C CA . VAL A 1 100 ? 11.352 0.731 4.615 1.00 85.12 100 VAL A CA 1
ATOM 815 C C . VAL A 1 100 ? 11.922 -0.258 5.634 1.00 85.12 100 VAL A C 1
ATOM 817 O O . VAL A 1 100 ? 11.377 -0.390 6.732 1.00 85.12 100 VAL A O 1
ATOM 820 N N . GLU A 1 101 ? 13.038 -0.904 5.308 1.00 88.00 101 GLU A N 1
ATOM 821 C CA . GLU A 1 101 ? 13.757 -1.794 6.220 1.00 88.00 101 GLU A CA 1
ATOM 822 C C . GLU A 1 101 ? 14.258 -1.040 7.460 1.00 88.00 101 GLU A C 1
ATOM 824 O O . GLU A 1 101 ? 13.979 -1.452 8.585 1.00 88.00 101 GLU A O 1
ATOM 829 N N . ILE A 1 102 ? 14.881 0.129 7.278 1.00 92.06 102 ILE A N 1
ATOM 830 C CA . ILE A 1 102 ? 15.323 0.997 8.380 1.00 92.06 102 ILE A CA 1
ATOM 831 C C . ILE A 1 102 ? 14.148 1.396 9.284 1.00 92.06 102 ILE A C 1
ATOM 833 O O . ILE A 1 102 ? 14.271 1.357 10.508 1.00 92.06 102 ILE A O 1
ATOM 837 N N . GLU A 1 103 ? 13.001 1.778 8.717 1.00 86.88 103 GLU A N 1
ATOM 838 C CA . GLU A 1 103 ? 11.818 2.127 9.517 1.00 86.88 103 GLU A CA 1
ATOM 839 C C . GLU A 1 103 ? 11.251 0.923 10.283 1.00 86.88 103 GLU A C 1
ATOM 841 O O . GLU A 1 103 ? 10.803 1.074 11.422 1.00 86.88 103 GLU A O 1
ATOM 846 N N . SER A 1 104 ? 11.331 -0.276 9.705 1.00 85.31 104 SER A N 1
ATOM 847 C CA . SER A 1 104 ? 10.938 -1.521 10.374 1.00 85.31 104 SER A CA 1
ATOM 848 C C . SER A 1 104 ? 11.876 -1.847 11.540 1.00 85.31 104 SER A C 1
ATOM 850 O O . SER A 1 104 ? 11.406 -2.136 12.639 1.00 85.31 104 SER A O 1
ATOM 852 N N . LEU A 1 105 ? 13.193 -1.708 11.348 1.00 91.19 105 LEU A N 1
ATOM 853 C CA . LEU A 1 105 ? 14.185 -1.887 12.413 1.00 91.19 105 LEU A CA 1
ATOM 854 C C . LEU A 1 105 ? 13.972 -0.888 13.555 1.00 91.19 105 LEU A C 1
ATOM 856 O O . LEU A 1 105 ? 13.953 -1.280 14.719 1.00 91.19 105 LEU A O 1
ATOM 860 N N . LYS A 1 106 ? 13.725 0.391 13.245 1.00 89.81 106 LYS A N 1
ATOM 861 C CA . LYS A 1 106 ? 13.391 1.404 14.261 1.00 89.81 106 LYS A CA 1
ATOM 862 C C . LYS A 1 106 ? 12.133 1.042 15.049 1.00 89.81 106 LYS A C 1
ATOM 864 O O . LYS A 1 106 ? 12.078 1.300 16.248 1.00 89.81 106 LYS A O 1
ATOM 869 N N . LEU A 1 107 ? 11.111 0.491 14.391 1.00 84.88 107 LEU A N 1
ATOM 870 C CA . LEU A 1 107 ? 9.885 0.059 15.062 1.00 84.88 107 LEU A CA 1
ATOM 871 C C . LEU A 1 107 ? 10.165 -1.084 16.046 1.00 84.88 107 LEU A C 1
ATOM 873 O O . LEU A 1 107 ? 9.716 -1.014 17.187 1.00 84.88 107 LEU A O 1
ATOM 877 N N . ILE A 1 108 ? 10.940 -2.087 15.621 1.00 86.69 108 ILE A N 1
ATOM 878 C CA . ILE A 1 108 ? 11.337 -3.226 16.461 1.00 86.69 108 ILE A CA 1
ATOM 879 C C . ILE A 1 108 ? 12.151 -2.750 17.668 1.00 86.69 108 ILE A C 1
ATOM 881 O O . ILE A 1 108 ? 11.847 -3.131 18.795 1.00 86.69 108 ILE A O 1
ATOM 885 N N . LEU A 1 109 ? 13.137 -1.873 17.457 1.00 90.06 109 LEU A N 1
ATOM 886 C CA . LEU A 1 109 ? 13.978 -1.343 18.535 1.00 90.06 109 LEU A CA 1
ATOM 887 C C . LEU A 1 109 ? 13.162 -0.578 19.584 1.00 90.06 109 LEU A C 1
ATOM 889 O O . LEU A 1 109 ? 13.328 -0.820 20.773 1.00 90.06 109 LEU A O 1
ATOM 893 N N . ARG A 1 110 ? 12.223 0.281 19.164 1.00 85.75 110 ARG A N 1
ATOM 894 C CA . ARG A 1 110 ? 11.337 0.996 20.102 1.00 85.75 110 ARG A CA 1
ATOM 895 C C . ARG A 1 110 ? 10.425 0.050 20.882 1.00 85.75 110 ARG A C 1
ATOM 897 O O . ARG A 1 110 ? 10.153 0.297 22.051 1.00 85.75 110 ARG A O 1
ATOM 904 N N . ALA A 1 111 ? 9.933 -1.011 20.241 1.00 83.25 111 ALA A N 1
ATOM 905 C CA . ALA A 1 111 ? 9.125 -2.022 20.919 1.00 83.25 111 ALA A CA 1
ATOM 906 C C . ALA A 1 111 ? 9.947 -2.789 21.969 1.00 83.25 111 ALA A C 1
ATOM 908 O O . ALA A 1 111 ? 9.447 -3.047 23.063 1.00 83.25 111 ALA A O 1
ATOM 909 N N . PHE A 1 112 ? 11.211 -3.093 21.652 1.00 87.81 112 PHE A N 1
ATOM 910 C CA . PHE A 1 112 ? 12.157 -3.710 22.578 1.00 87.81 112 PHE A CA 1
ATOM 911 C C . PHE A 1 112 ? 12.466 -2.799 23.775 1.00 87.81 112 PHE A C 1
ATOM 913 O O . PHE A 1 112 ? 12.333 -3.231 24.915 1.00 87.81 112 PHE A O 1
ATOM 920 N N . GLU A 1 113 ? 12.797 -1.524 23.537 1.00 85.75 113 GLU A N 1
ATOM 921 C CA . GLU A 1 113 ? 13.061 -0.537 24.600 1.00 85.75 113 GLU A CA 1
ATOM 922 C C . GLU A 1 113 ? 11.862 -0.325 25.533 1.00 85.75 113 GLU A C 1
ATOM 924 O O . GLU A 1 113 ? 12.037 -0.132 26.733 1.00 85.75 113 GLU A O 1
ATOM 929 N N . ALA A 1 114 ? 10.641 -0.383 25.000 1.00 84.38 114 ALA A N 1
ATOM 930 C CA . ALA A 1 114 ? 9.420 -0.216 25.781 1.00 84.38 114 ALA A CA 1
ATOM 931 C C . ALA A 1 114 ? 8.999 -1.475 26.571 1.00 84.38 114 ALA A C 1
ATOM 933 O O . ALA A 1 114 ? 7.968 -1.446 27.240 1.00 84.38 114 ALA A O 1
ATOM 934 N N . GLY A 1 115 ? 9.776 -2.565 26.516 1.00 79.38 115 GLY A N 1
ATOM 935 C CA . GLY A 1 115 ? 9.548 -3.769 27.321 1.00 79.38 115 GLY A CA 1
ATOM 936 C C . GLY A 1 115 ? 8.457 -4.711 26.798 1.00 79.38 115 GLY A C 1
ATOM 937 O O . GLY A 1 115 ? 8.035 -5.599 27.527 1.00 79.38 115 GLY A O 1
ATOM 938 N N . TYR A 1 116 ? 8.009 -4.561 25.545 1.00 65.69 116 TYR A N 1
ATOM 939 C CA . TYR A 1 116 ? 6.958 -5.408 24.949 1.00 65.69 116 TYR A CA 1
ATOM 940 C C . TYR A 1 116 ? 7.450 -6.779 24.454 1.00 65.69 116 TYR A C 1
ATOM 942 O O . TYR A 1 116 ? 6.685 -7.522 23.842 1.00 65.69 116 TYR A O 1
ATOM 950 N N . VAL A 1 117 ? 8.720 -7.120 24.676 1.00 61.69 117 VAL A N 1
ATOM 951 C CA . VAL A 1 117 ? 9.263 -8.438 24.335 1.00 61.69 117 VAL A CA 1
ATOM 952 C C . VAL A 1 117 ? 9.287 -9.277 25.606 1.00 61.69 117 VAL A C 1
ATOM 954 O O . VAL A 1 117 ? 10.289 -9.326 26.316 1.00 61.69 117 VAL A O 1
ATOM 957 N N . GLU A 1 118 ? 8.161 -9.926 25.904 1.00 51.56 118 GLU A N 1
ATOM 958 C CA . GLU A 1 118 ? 8.159 -11.045 26.842 1.00 51.56 118 GLU A CA 1
ATOM 959 C C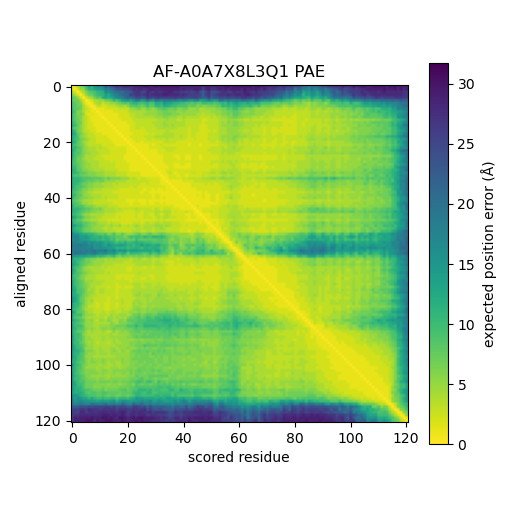 . GLU A 1 118 ? 9.019 -12.164 26.241 1.00 51.56 118 GLU A C 1
ATOM 961 O O . GLU A 1 118 ? 8.706 -12.724 25.188 1.00 51.56 118 GLU A O 1
ATOM 966 N N . TYR A 1 119 ? 10.136 -12.475 26.897 1.00 50.25 119 TYR A N 1
ATOM 967 C CA . TYR A 1 119 ? 10.867 -13.713 26.652 1.00 50.25 119 TYR A CA 1
ATOM 968 C C . TYR A 1 119 ? 9.956 -14.874 27.073 1.00 50.25 119 TYR A C 1
ATOM 970 O O . TYR A 1 119 ? 9.857 -15.168 28.264 1.00 50.25 119 TYR A O 1
ATOM 978 N N . SER A 1 120 ? 9.296 -15.553 26.127 1.00 36.72 120 SER A N 1
ATOM 979 C CA . SER A 1 120 ? 8.808 -16.904 26.417 1.00 36.72 120 SER A CA 1
ATOM 980 C C . SER A 1 120 ? 10.043 -17.788 26.594 1.00 36.72 120 SER A C 1
ATOM 982 O O . SER A 1 120 ? 10.745 -18.075 25.621 1.00 36.72 120 SER A O 1
ATOM 984 N N . THR A 1 121 ? 10.347 -18.121 27.845 1.00 36.50 121 THR A N 1
ATOM 985 C CA . THR A 1 121 ? 11.311 -19.170 28.198 1.00 36.50 121 THR A CA 1
ATOM 986 C C . THR A 1 121 ? 10.634 -20.524 28.071 1.00 36.50 121 THR A C 1
ATOM 988 O O . THR A 1 121 ? 9.433 -20.596 28.416 1.00 36.50 121 THR A O 1
#

Secondary structure (DSSP, 8-state):
-HHHHTTHHHHHHHHHHHTTS--HHHHHHHHT--SHHHHHHHHHHHSTTHHHHTTS-GGG--HHHHHHHHHHHHHHHHHHHHTT--HHHHHHHHHHHHHHHHHHHHHHHHHHHTT------

Solvent-accessible surface area (backbone atoms only — not comparable to full-atom values): 7159 Å² total; per-residue (Å²): 120,75,76,64,59,78,47,41,69,43,53,52,48,51,51,59,54,57,72,55,52,86,49,77,65,52,54,55,56,53,72,70,45,91,49,64,38,56,41,48,49,45,40,31,74,76,43,74,46,24,85,83,40,67,91,56,61,52,91,77,60,48,71,68,59,54,53,52,49,57,55,50,50,54,53,56,55,51,57,63,49,54,81,64,44,54,72,76,50,41,56,57,53,45,56,54,52,53,51,53,50,53,55,50,51,52,52,52,51,53,42,51,75,71,62,73,65,76,80,87,125

Nearest PDB structures (foldseek):
  8eau-assembly1_d  TM=8.760E-01  e=6.683E-03  Saccharomyces cerevisiae
  7cr9-assembly1_A  TM=3.280E-01  e=4.307E+00  Meiothermus taiwanensis

Mean predicted aligned error: 7.26 Å

pLDDT: mean 84.52, std 12.01, range [36.5, 97.38]

Foldseek 3Di:
DVVCVLCVVVVVLVVVVVVQDDDPVLVVCLVPDDDQLSNLVCCLPVGPCVVQSVPPDSVDDDPVNVVVSVLVVVVVSLVVSVVSDDPVVVVVSVVVVVVSVVVVVVVVVVCVVVPVDDPPD